Protein AF-A0A7L6A520-F1 (afdb_monomer)

Nearest PDB structures (foldseek):
  4u4h-assembly1_A  TM=3.288E-01  e=3.093E+00  Human alphaherpesvirus 1 strain 17
  5f98-assembly1_I  TM=3.271E-01  e=8.047E+00  Homo sapiens

Mean predicted aligned error: 8.66 Å

Radius of gyration: 13.11 Å; Cα contacts (8 Å, |Δi|>4): 142; chains: 1; bounding box: 36×20×43 Å

Sequence (76 aa):
MAEKLILPTEARVCATCSYWDGERQVDTEMKLVVVAMNCQGECLVQAASKHGITDVRGECDCMWEDLEPDDAVMAK

Solvent-accessible surface area (backbone atoms only — not comparable to full-atom values): 4674 Å² total; per-residue (Å²): 133,83,59,68,40,80,39,54,45,84,48,66,20,36,64,41,24,81,53,38,73,38,76,65,46,75,41,78,90,80,44,31,33,37,30,45,71,87,33,64,19,41,29,67,78,75,76,40,83,39,47,37,81,41,49,38,87,85,76,45,92,57,83,79,49,80,74,68,73,83,73,74,76,84,80,126

Secondary structure (DSSP, 8-state):
-PPEEEEETTS-BGGG-TTB-S-EEEETTTTEEEEETT-EEEETTTTEEEETT-BTTTS-----------------

Structure (mmCIF, N/CA/C/O backbone):
data_AF-A0A7L6A520-F1
#
_entry.id   AF-A0A7L6A520-F1
#
loop_
_atom_site.group_PDB
_atom_site.id
_atom_site.type_symbol
_atom_site.label_atom_id
_atom_site.label_alt_id
_atom_site.label_comp_id
_atom_site.label_asym_id
_atom_site.label_entity_id
_atom_site.label_seq_id
_atom_site.pdbx_PDB_ins_code
_atom_site.Cartn_x
_atom_site.Cartn_y
_atom_site.Cartn_z
_atom_site.occupancy
_atom_site.B_iso_or_equiv
_atom_site.auth_seq_id
_atom_site.auth_comp_id
_atom_site.auth_asym_id
_atom_site.auth_atom_id
_atom_site.pdbx_PDB_model_num
ATOM 1 N N . MET A 1 1 ? -23.283 1.667 -5.796 1.00 49.03 1 MET A N 1
ATOM 2 C CA . MET A 1 1 ? -22.647 1.262 -4.526 1.00 49.03 1 MET A CA 1
ATOM 3 C C . MET A 1 1 ? -21.329 0.624 -4.911 1.00 49.03 1 MET A C 1
ATOM 5 O O . MET A 1 1 ? -21.368 -0.398 -5.574 1.00 49.03 1 MET A O 1
ATOM 9 N N . ALA A 1 2 ? -20.196 1.277 -4.652 1.00 58.47 2 ALA A N 1
ATOM 10 C CA . ALA A 1 2 ? -18.901 0.653 -4.901 1.00 58.47 2 ALA A CA 1
ATOM 11 C C . ALA A 1 2 ? -18.637 -0.333 -3.762 1.00 58.47 2 ALA A C 1
ATOM 13 O O . ALA A 1 2 ? -18.652 0.061 -2.595 1.00 58.47 2 ALA A O 1
ATOM 14 N N . GLU A 1 3 ? -18.472 -1.606 -4.099 1.00 77.31 3 GLU A N 1
ATOM 15 C CA . GLU A 1 3 ? -18.106 -2.646 -3.146 1.00 77.31 3 GLU A CA 1
ATOM 16 C C . GLU A 1 3 ? -16.703 -2.324 -2.621 1.00 77.31 3 GLU A C 1
ATOM 18 O O . GLU A 1 3 ? -15.747 -2.208 -3.393 1.00 77.31 3 GLU A O 1
ATOM 23 N N . LYS A 1 4 ? -16.600 -2.068 -1.314 1.00 83.50 4 LYS A N 1
ATOM 24 C CA . LYS A 1 4 ? -15.335 -1.751 -0.649 1.00 83.50 4 LYS A CA 1
ATOM 25 C C . LYS A 1 4 ? -14.756 -3.032 -0.070 1.00 83.50 4 LYS A C 1
ATOM 27 O O . LYS A 1 4 ? -15.461 -3.777 0.607 1.00 83.50 4 L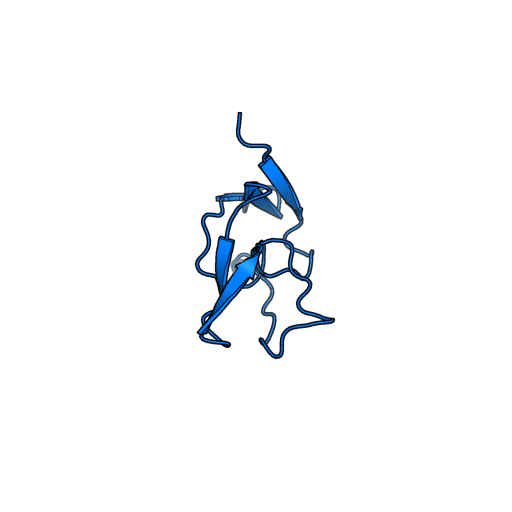YS A O 1
ATOM 32 N N . LEU A 1 5 ? -13.480 -3.261 -0.330 1.00 84.69 5 LEU A N 1
ATOM 33 C CA . LEU A 1 5 ? -12.694 -4.340 0.238 1.00 84.69 5 LEU A CA 1
ATOM 34 C C . LEU A 1 5 ? -11.905 -3.796 1.429 1.00 84.69 5 LEU A C 1
ATOM 36 O O . LEU A 1 5 ? -11.294 -2.733 1.331 1.00 84.69 5 LEU A O 1
ATOM 40 N N . ILE A 1 6 ? -11.921 -4.530 2.538 1.00 86.31 6 ILE A N 1
ATOM 41 C CA . ILE A 1 6 ? -11.143 -4.221 3.739 1.00 86.31 6 ILE A CA 1
ATOM 42 C C . ILE A 1 6 ? -10.046 -5.276 3.831 1.00 86.31 6 ILE A C 1
ATOM 44 O O . ILE A 1 6 ? -10.334 -6.468 3.933 1.00 86.31 6 ILE A O 1
ATOM 48 N N . LEU A 1 7 ? -8.797 -4.837 3.754 1.00 83.25 7 LEU A N 1
ATOM 49 C CA . LEU A 1 7 ? -7.607 -5.678 3.776 1.00 83.25 7 LEU A CA 1
ATOM 50 C C . LEU A 1 7 ? -6.801 -5.361 5.037 1.00 83.25 7 LEU A C 1
ATOM 52 O O . LEU A 1 7 ? -6.661 -4.191 5.373 1.00 83.25 7 LEU A O 1
ATOM 56 N N . PRO A 1 8 ? -6.242 -6.350 5.742 1.00 84.19 8 PRO A N 1
ATOM 57 C CA . PRO A 1 8 ? -5.260 -6.070 6.783 1.00 84.19 8 PRO A CA 1
ATOM 58 C C . PRO A 1 8 ? -3.982 -5.502 6.159 1.00 84.19 8 PRO A C 1
ATOM 60 O O . PRO A 1 8 ? -3.609 -5.903 5.057 1.00 84.19 8 PRO A O 1
ATOM 63 N N . THR A 1 9 ? -3.284 -4.606 6.858 1.00 80.38 9 THR A N 1
ATOM 64 C CA . THR A 1 9 ? -2.010 -4.041 6.366 1.00 80.38 9 THR A CA 1
ATOM 65 C C . THR A 1 9 ? -0.926 -5.106 6.165 1.00 80.38 9 THR A C 1
ATOM 67 O O . THR A 1 9 ? -0.059 -4.925 5.321 1.00 80.38 9 THR A O 1
ATOM 70 N N . GLU A 1 10 ? -1.029 -6.254 6.847 1.00 79.94 10 GLU A N 1
ATOM 71 C CA . GLU A 1 10 ? -0.143 -7.420 6.674 1.00 79.94 10 GLU A CA 1
ATOM 72 C C . GLU A 1 10 ? -0.384 -8.180 5.348 1.00 79.94 10 GLU A C 1
ATOM 74 O O . GLU A 1 10 ? 0.450 -8.981 4.910 1.00 79.94 10 GLU A O 1
ATOM 79 N N . ALA A 1 11 ? -1.525 -7.962 4.676 1.00 82.31 11 ALA A N 1
ATOM 80 C CA . ALA A 1 11 ? -1.786 -8.581 3.380 1.00 82.31 11 ALA A CA 1
ATOM 81 C C . ALA A 1 11 ? -0.760 -8.075 2.366 1.00 82.31 11 ALA A C 1
ATOM 83 O O . ALA A 1 11 ? -0.609 -6.875 2.193 1.00 82.31 11 ALA A O 1
ATOM 84 N N . ARG A 1 12 ? -0.068 -8.964 1.654 1.00 79.44 12 ARG A N 1
ATOM 85 C CA . ARG A 1 12 ? 0.990 -8.583 0.703 1.00 79.44 12 ARG A CA 1
ATOM 86 C C . ARG A 1 12 ? 0.428 -8.352 -0.700 1.00 79.44 12 ARG A C 1
ATOM 88 O O . ARG A 1 12 ? 0.639 -9.155 -1.606 1.00 79.44 12 ARG A O 1
ATOM 95 N N . VAL A 1 13 ? -0.314 -7.264 -0.870 1.00 84.88 13 VAL A N 1
ATOM 96 C CA . VAL A 1 13 ? -0.950 -6.886 -2.143 1.00 84.88 13 VAL A CA 1
ATOM 97 C C . VAL A 1 13 ? -0.576 -5.459 -2.539 1.00 84.88 13 VAL A C 1
ATOM 99 O O . VAL A 1 13 ? -0.086 -4.689 -1.719 1.00 84.88 13 VAL A O 1
ATOM 102 N N . CYS A 1 14 ? -0.805 -5.061 -3.792 1.00 85.38 14 CYS A N 1
ATOM 103 C CA . CYS A 1 14 ? -0.491 -3.697 -4.230 1.00 85.38 14 CYS A CA 1
ATOM 104 C C . CYS A 1 14 ? -1.183 -2.620 -3.371 1.00 85.38 14 CYS A C 1
ATOM 106 O O . CYS A 1 14 ? -0.557 -1.620 -3.052 1.00 85.38 14 CYS A O 1
ATOM 108 N N . ALA A 1 15 ? -2.417 -2.836 -2.904 1.00 85.62 15 ALA A N 1
ATOM 109 C CA . ALA A 1 15 ? -3.129 -1.877 -2.055 1.00 85.62 15 ALA A CA 1
ATOM 110 C C . ALA A 1 15 ? -2.414 -1.564 -0.734 1.00 85.62 15 ALA A C 1
ATOM 112 O O . ALA A 1 15 ? -2.537 -0.449 -0.235 1.00 85.62 15 ALA A O 1
ATOM 113 N N . THR A 1 16 ? -1.654 -2.508 -0.180 1.00 85.00 16 THR A N 1
ATOM 114 C CA . THR A 1 16 ? -0.860 -2.325 1.047 1.00 85.00 16 THR A CA 1
ATOM 115 C C . THR A 1 16 ? 0.596 -1.961 0.751 1.00 85.00 16 THR A C 1
ATOM 117 O O . THR A 1 16 ? 1.371 -1.739 1.670 1.00 85.00 16 THR A O 1
ATOM 120 N N . CYS A 1 17 ? 0.980 -1.885 -0.524 1.00 82.75 17 CYS A N 1
ATOM 121 C CA . CYS A 1 17 ? 2.337 -1.574 -0.948 1.00 82.75 17 CYS A CA 1
ATOM 122 C C . CYS A 1 17 ? 2.562 -0.056 -0.974 1.00 82.75 17 CYS A C 1
ATOM 124 O O . CYS A 1 17 ? 1.800 0.675 -1.613 1.00 82.75 17 CYS A O 1
ATOM 126 N N . SER A 1 18 ? 3.635 0.433 -0.351 1.00 81.19 18 SER A N 1
ATOM 127 C CA . SER A 1 18 ? 4.007 1.861 -0.370 1.00 81.19 18 SER A CA 1
ATOM 128 C C . SER A 1 18 ? 4.187 2.431 -1.781 1.00 81.19 18 SER A C 1
ATOM 130 O O . SER A 1 18 ? 3.980 3.619 -1.997 1.00 81.19 18 SER A O 1
ATOM 132 N N . TYR A 1 19 ? 4.492 1.578 -2.759 1.00 80.19 19 TYR A N 1
ATOM 133 C CA . TYR A 1 19 ? 4.728 1.956 -4.152 1.00 80.19 19 TYR A CA 1
ATOM 134 C C . TYR A 1 19 ? 3.470 2.002 -5.032 1.00 80.19 19 TYR A C 1
ATOM 136 O O . TYR A 1 19 ? 3.583 2.161 -6.248 1.00 80.19 19 TYR A O 1
ATOM 144 N N . TRP A 1 20 ? 2.283 1.794 -4.464 1.00 86.12 20 TRP A N 1
ATOM 145 C CA . TRP A 1 20 ? 1.027 1.832 -5.209 1.00 86.12 20 TRP A CA 1
ATOM 146 C C . TRP A 1 20 ? 0.289 3.147 -4.966 1.00 86.12 20 TRP A C 1
ATOM 148 O O . TRP A 1 20 ? -0.035 3.474 -3.825 1.00 86.12 20 TRP A O 1
ATOM 158 N N . ASP A 1 21 ? -0.002 3.859 -6.054 1.00 85.50 21 ASP A N 1
ATOM 159 C CA . ASP A 1 21 ? -0.609 5.201 -6.054 1.00 85.50 21 ASP A CA 1
ATOM 160 C C . ASP A 1 21 ? -2.146 5.173 -6.218 1.00 85.50 21 ASP A C 1
ATOM 162 O O . ASP A 1 21 ? -2.783 6.153 -6.587 1.00 85.50 21 ASP A O 1
ATOM 166 N N . GLY A 1 22 ? -2.779 4.017 -6.005 1.00 86.06 22 GLY A N 1
ATOM 167 C CA . GLY A 1 22 ? -4.231 3.891 -6.142 1.00 86.06 22 GLY A CA 1
ATOM 168 C C . GLY A 1 22 ? -5.018 4.507 -4.981 1.00 86.06 22 GLY A C 1
ATOM 169 O O . GLY A 1 22 ? -4.503 4.710 -3.880 1.00 86.06 22 GLY A O 1
ATOM 170 N N . GLU A 1 23 ? -6.310 4.759 -5.213 1.00 84.44 23 GLU A N 1
ATOM 171 C CA . GLU A 1 23 ? -7.210 5.319 -4.200 1.00 84.44 23 GLU A CA 1
ATOM 172 C C . GLU A 1 23 ? -7.457 4.301 -3.071 1.00 84.44 23 GLU A C 1
ATOM 174 O O . GLU A 1 23 ? -8.233 3.348 -3.203 1.00 84.44 23 GLU A O 1
ATOM 179 N N . ARG A 1 24 ? -6.776 4.513 -1.939 1.00 85.38 24 ARG A N 1
ATOM 180 C CA . ARG A 1 24 ? -6.924 3.732 -0.707 1.00 85.38 24 ARG A CA 1
ATOM 181 C C . ARG A 1 24 ? -7.146 4.620 0.497 1.00 85.38 24 ARG A C 1
ATOM 183 O O . ARG A 1 24 ? -6.597 5.713 0.600 1.00 85.38 24 ARG A O 1
ATOM 190 N N . GLN A 1 25 ? -7.883 4.084 1.451 1.00 85.69 25 GLN A N 1
ATOM 191 C CA . GLN A 1 25 ? -7.975 4.623 2.793 1.00 85.69 25 GLN A CA 1
ATOM 192 C C . GLN A 1 25 ? -7.183 3.705 3.722 1.00 85.69 25 GLN A C 1
ATOM 194 O O . GLN A 1 25 ? -7.389 2.495 3.705 1.00 85.69 25 GLN A O 1
ATOM 199 N N . VAL A 1 26 ? -6.266 4.257 4.508 1.00 83.88 26 VAL A N 1
ATOM 200 C CA . VAL A 1 26 ? -5.491 3.489 5.488 1.00 83.88 26 VAL A CA 1
ATOM 201 C C . VAL A 1 26 ? -5.980 3.867 6.879 1.00 83.88 26 VAL A C 1
ATOM 203 O O . VAL A 1 26 ? -5.866 5.019 7.291 1.00 83.88 26 VAL A O 1
ATOM 206 N N . ASP A 1 27 ? -6.520 2.890 7.592 1.00 84.50 27 ASP A N 1
ATOM 207 C CA . ASP A 1 27 ? -6.907 2.978 8.992 1.00 84.50 27 ASP A CA 1
ATOM 208 C C . ASP A 1 27 ? -5.729 2.507 9.849 1.00 84.50 27 ASP A C 1
ATOM 210 O O . ASP A 1 27 ? -5.515 1.311 10.058 1.00 84.50 27 ASP A O 1
ATOM 214 N N . THR A 1 28 ? -4.943 3.462 10.341 1.00 77.31 28 THR A N 1
ATOM 215 C CA . THR A 1 28 ? -3.755 3.200 11.169 1.00 77.31 28 THR A CA 1
ATOM 216 C C . THR A 1 28 ? -4.105 2.689 12.567 1.00 77.31 28 THR A C 1
ATOM 218 O O . THR A 1 28 ? -3.330 1.935 13.147 1.00 77.31 28 THR A O 1
ATOM 221 N N . GLU A 1 29 ? -5.287 3.033 13.089 1.00 81.50 29 GLU A N 1
ATOM 222 C CA . GLU A 1 29 ? -5.771 2.567 14.396 1.00 81.50 29 GLU A CA 1
ATOM 223 C C . GLU A 1 29 ? -6.079 1.062 14.386 1.00 81.50 29 GLU A C 1
ATOM 225 O O . GLU A 1 29 ? -5.670 0.328 15.285 1.00 81.50 29 GLU A O 1
ATOM 230 N N . MET A 1 30 ? -6.759 0.585 13.339 1.00 80.19 30 MET A N 1
ATOM 231 C CA . MET A 1 30 ? -7.120 -0.829 13.184 1.00 80.19 30 MET A CA 1
ATOM 232 C C . MET A 1 30 ? -6.128 -1.628 12.327 1.00 80.19 30 MET A C 1
ATOM 234 O O . MET A 1 30 ? -6.288 -2.841 12.204 1.00 80.19 30 MET A O 1
ATOM 238 N N . LYS A 1 31 ? -5.106 -0.977 11.754 1.00 81.56 31 LYS A N 1
ATOM 239 C CA . LYS A 1 31 ? -4.142 -1.573 10.811 1.00 81.56 31 LYS A CA 1
ATOM 240 C C . LYS A 1 31 ? -4.829 -2.206 9.593 1.00 81.56 31 LYS A C 1
ATOM 242 O O . LYS A 1 31 ? -4.551 -3.343 9.209 1.00 81.56 31 LYS A O 1
ATOM 247 N N . LEU A 1 32 ? -5.760 -1.469 8.989 1.00 85.88 32 LEU A N 1
ATOM 248 C CA . LEU A 1 32 ? -6.542 -1.916 7.834 1.00 85.88 32 LEU A CA 1
ATOM 249 C C . LEU A 1 32 ? -6.376 -0.952 6.658 1.00 85.88 32 LEU A C 1
ATOM 251 O O . LEU A 1 32 ? -6.243 0.253 6.832 1.00 85.88 32 LEU A O 1
ATOM 255 N N . VAL A 1 33 ? -6.435 -1.480 5.444 1.00 85.62 33 VAL A N 1
ATOM 256 C CA . VAL A 1 33 ? -6.497 -0.730 4.194 1.00 85.62 33 VAL A CA 1
ATOM 257 C C . VAL A 1 33 ? -7.847 -0.995 3.544 1.00 85.62 33 VAL A C 1
ATOM 259 O O . VAL A 1 33 ? -8.203 -2.137 3.255 1.00 85.62 33 VAL A O 1
ATOM 262 N N . VAL A 1 34 ? -8.606 0.064 3.299 1.00 87.38 34 VAL A N 1
ATOM 263 C CA . VAL A 1 34 ? -9.889 0.015 2.606 1.00 87.38 34 VAL A CA 1
ATOM 264 C C . VAL A 1 34 ? -9.704 0.532 1.186 1.00 87.38 34 VAL A C 1
ATOM 266 O O . VAL A 1 34 ? -9.322 1.681 0.974 1.00 87.38 34 VAL A O 1
ATOM 269 N N . VAL A 1 35 ? -10.006 -0.308 0.201 1.00 87.06 35 VAL A N 1
ATOM 270 C CA . VAL A 1 35 ? -9.960 0.032 -1.230 1.00 87.06 35 VAL A CA 1
ATOM 271 C C . VAL A 1 35 ? -11.271 -0.334 -1.899 1.00 87.06 35 VAL A C 1
ATOM 273 O O . VAL A 1 35 ? -11.987 -1.222 -1.441 1.00 87.06 35 VAL A O 1
ATOM 276 N N . ALA A 1 36 ? -11.614 0.319 -3.006 1.00 87.00 36 ALA A N 1
ATOM 277 C CA . ALA A 1 36 ? -12.702 -0.187 -3.836 1.00 87.00 36 ALA A CA 1
ATOM 278 C C . ALA A 1 36 ? -12.267 -1.494 -4.525 1.00 87.00 36 ALA A C 1
ATOM 280 O O . ALA A 1 36 ? -11.126 -1.624 -4.964 1.00 87.00 36 ALA A O 1
ATOM 281 N N . MET A 1 37 ? -13.178 -2.459 -4.652 1.00 79.69 37 MET A N 1
ATOM 282 C CA . MET A 1 37 ? -12.880 -3.764 -5.256 1.00 79.69 37 MET A CA 1
ATOM 283 C C . MET A 1 37 ? -12.395 -3.649 -6.711 1.00 79.69 37 MET A C 1
ATOM 285 O O . MET A 1 37 ? -11.523 -4.405 -7.123 1.00 79.69 37 MET A O 1
ATOM 289 N N . ASN A 1 38 ? -12.893 -2.650 -7.447 1.00 78.56 38 ASN A N 1
ATOM 290 C CA . ASN A 1 38 ? -12.478 -2.327 -8.816 1.00 78.56 38 ASN A CA 1
ATOM 291 C C . ASN A 1 38 ? -11.470 -1.159 -8.873 1.00 78.56 38 ASN A C 1
ATOM 293 O O . ASN A 1 38 ? -11.418 -0.434 -9.867 1.00 78.56 38 ASN A O 1
ATOM 297 N N . CYS A 1 39 ? -10.734 -0.902 -7.786 1.00 81.44 39 CYS A N 1
ATOM 298 C CA . CYS A 1 39 ? -9.761 0.186 -7.742 1.00 81.44 39 CYS A CA 1
ATOM 299 C C . CYS A 1 39 ? -8.480 -0.201 -8.488 1.00 81.44 39 CYS A C 1
ATOM 301 O O . CYS A 1 39 ? -7.759 -1.126 -8.097 1.00 81.44 39 CYS A O 1
ATOM 303 N N . GLN A 1 40 ? -8.184 0.539 -9.550 1.00 84.69 40 GLN A N 1
ATOM 304 C CA . GLN A 1 40 ? -6.934 0.432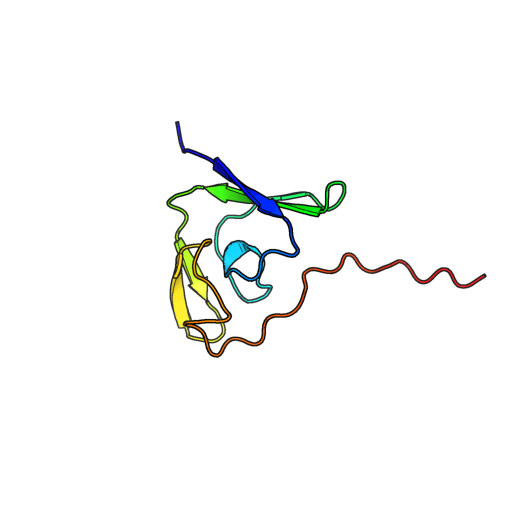 -10.286 1.00 84.69 40 GLN A CA 1
ATOM 305 C C . GLN A 1 40 ? -6.003 1.555 -9.838 1.00 84.69 40 GLN A C 1
ATOM 307 O O . GLN A 1 40 ? -6.414 2.708 -9.749 1.00 84.69 40 GLN A O 1
ATOM 312 N N . GLY A 1 41 ? -4.753 1.205 -9.564 1.00 86.50 41 GLY A N 1
ATOM 313 C CA . GLY A 1 41 ? -3.697 2.165 -9.266 1.00 86.50 41 GLY A CA 1
ATOM 314 C C . GLY A 1 41 ? -2.462 1.851 -10.087 1.00 86.50 41 GLY A C 1
ATOM 315 O O . GLY A 1 41 ? -2.348 0.778 -10.682 1.00 86.50 41 GLY A O 1
ATOM 316 N N . GLU A 1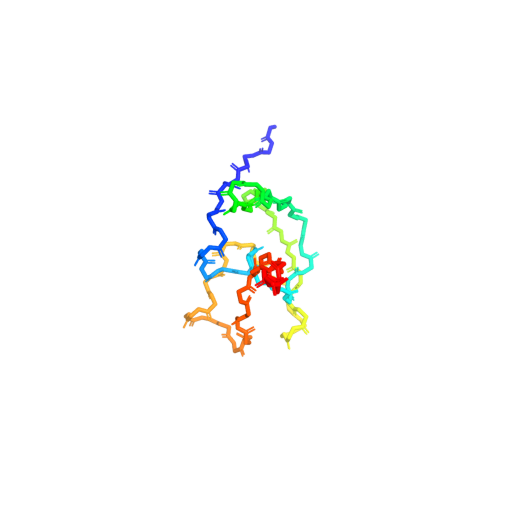 42 ? -1.528 2.784 -10.134 1.00 86.81 42 GLU A N 1
ATOM 317 C CA . GLU A 1 42 ? -0.245 2.560 -10.782 1.00 86.81 42 GLU A CA 1
ATOM 318 C C . GLU A 1 42 ? 0.769 2.032 -9.766 1.00 86.81 42 GLU A C 1
ATOM 320 O O . GLU A 1 42 ? 0.871 2.530 -8.645 1.00 86.81 42 GLU A O 1
ATOM 325 N N . CYS A 1 43 ? 1.508 0.989 -10.145 1.00 86.06 43 CYS A N 1
ATOM 326 C CA . CYS A 1 43 ? 2.693 0.577 -9.411 1.00 86.06 43 CYS A CA 1
ATOM 327 C C . CYS A 1 43 ? 3.871 1.425 -9.886 1.00 86.06 43 CYS A C 1
ATOM 329 O O . CYS A 1 43 ? 4.330 1.261 -11.016 1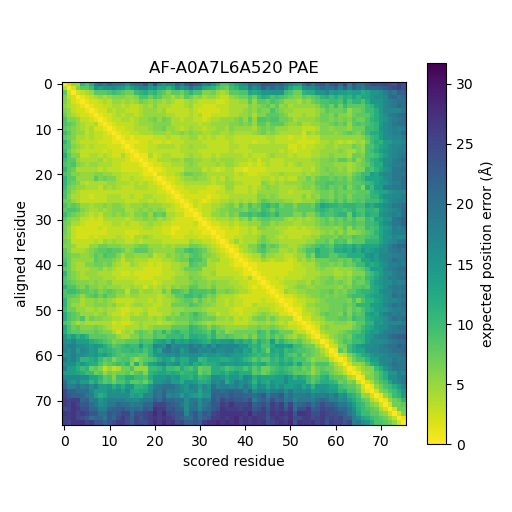.00 86.06 43 CYS A O 1
ATOM 331 N N . LEU A 1 44 ? 4.393 2.276 -9.006 1.00 82.19 44 LEU A N 1
ATOM 332 C CA . LEU A 1 44 ? 5.497 3.186 -9.310 1.00 82.19 44 LEU A CA 1
ATOM 333 C C . LEU A 1 44 ? 6.802 2.446 -9.655 1.00 82.19 44 LEU A C 1
ATOM 335 O O . LEU A 1 44 ? 7.619 2.970 -10.403 1.00 82.19 44 LEU A O 1
ATOM 339 N N . VAL A 1 45 ? 6.992 1.213 -9.164 1.00 82.81 45 VAL A N 1
ATOM 340 C CA . VAL A 1 45 ? 8.188 0.401 -9.475 1.00 82.81 45 VAL A CA 1
ATOM 341 C C . VAL A 1 45 ? 8.148 -0.148 -10.900 1.00 82.81 45 VAL A C 1
ATOM 343 O O . VAL A 1 45 ? 9.155 -0.146 -11.599 1.00 82.81 45 VAL A O 1
ATOM 346 N N . GLN A 1 46 ? 6.985 -0.633 -11.337 1.00 80.31 46 GLN A N 1
ATOM 347 C CA . GLN A 1 46 ? 6.828 -1.241 -12.662 1.00 80.31 46 GLN A CA 1
ATOM 348 C C . GLN A 1 46 ? 6.308 -0.254 -13.716 1.00 80.31 46 GLN A C 1
ATOM 350 O O . GLN A 1 46 ? 6.215 -0.632 -14.882 1.00 80.31 46 GLN A O 1
ATOM 355 N N . ALA A 1 47 ? 5.949 0.973 -13.311 1.00 83.06 47 ALA A N 1
ATOM 356 C CA . ALA A 1 47 ? 5.247 1.963 -14.130 1.00 83.06 47 ALA A CA 1
ATOM 357 C C . ALA A 1 47 ? 4.058 1.336 -14.886 1.00 83.06 47 ALA A C 1
ATOM 359 O O . ALA A 1 47 ? 3.893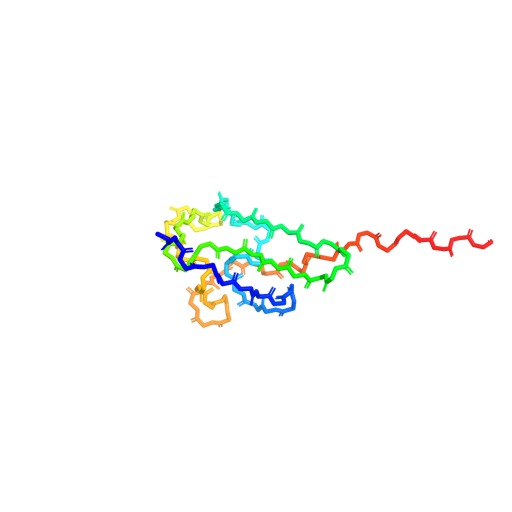 1.503 -16.095 1.00 83.06 47 ALA A O 1
ATOM 360 N N . ALA A 1 48 ? 3.279 0.517 -14.172 1.00 83.44 48 ALA A N 1
ATOM 361 C CA . ALA A 1 48 ? 2.215 -0.296 -14.746 1.00 83.44 48 ALA A CA 1
ATOM 362 C C . ALA A 1 48 ? 0.941 -0.206 -13.908 1.00 83.44 48 ALA A C 1
ATOM 364 O O . ALA A 1 48 ? 0.981 -0.268 -12.676 1.00 83.44 48 ALA A O 1
ATOM 365 N N . SER A 1 49 ? -0.207 -0.122 -14.580 1.00 83.81 49 SER A N 1
ATOM 366 C CA . SER A 1 49 ? -1.514 -0.144 -13.925 1.00 83.81 49 SER A CA 1
ATOM 367 C C . SER A 1 49 ? -1.817 -1.543 -13.380 1.00 83.81 49 SER A C 1
ATOM 369 O O . SER A 1 49 ? -1.842 -2.527 -14.123 1.00 83.81 49 SER A O 1
ATOM 371 N N . LYS A 1 50 ? -2.059 -1.636 -12.073 1.00 83.62 50 LYS A N 1
ATOM 372 C CA . LYS A 1 50 ? -2.326 -2.878 -11.338 1.00 83.62 50 LYS A CA 1
ATOM 373 C C . LYS A 1 50 ? -3.544 -2.705 -10.426 1.00 83.62 50 LYS A C 1
ATOM 375 O O . LYS A 1 50 ? -3.817 -1.622 -9.906 1.00 83.62 50 LYS A O 1
ATOM 380 N N . HIS A 1 51 ? -4.279 -3.793 -10.206 1.00 84.06 51 HIS A N 1
ATOM 381 C CA . HIS A 1 51 ? -5.380 -3.809 -9.239 1.00 84.06 51 HIS A CA 1
ATOM 382 C C . HIS A 1 51 ? -4.839 -3.764 -7.807 1.00 84.06 51 HIS A C 1
ATOM 384 O O . HIS A 1 51 ? -3.808 -4.379 -7.525 1.00 84.06 51 HIS A O 1
ATOM 390 N N . GLY A 1 52 ? -5.575 -3.139 -6.886 1.00 80.56 52 GLY A N 1
ATOM 391 C CA . GLY A 1 52 ? -5.198 -3.109 -5.466 1.00 80.56 52 GLY A CA 1
ATOM 392 C C . GLY A 1 52 ? -5.069 -4.498 -4.817 1.00 80.56 52 GLY A C 1
ATOM 393 O O . GLY A 1 52 ? -4.288 -4.675 -3.891 1.00 8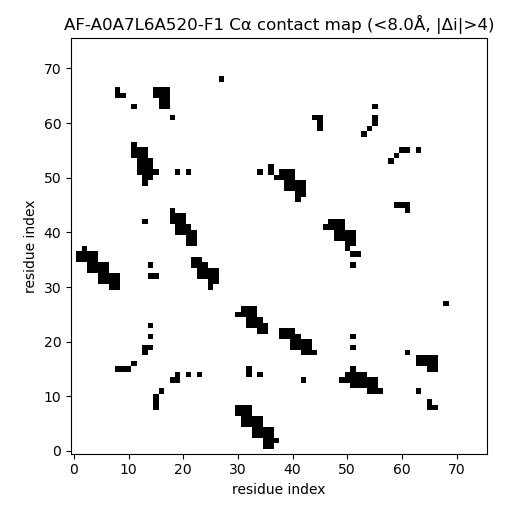0.56 52 GLY A O 1
ATOM 394 N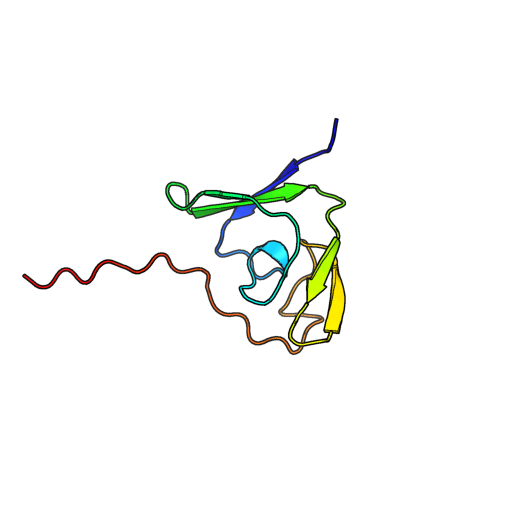 N . ILE A 1 53 ? -5.762 -5.511 -5.338 1.00 81.62 53 ILE A N 1
ATOM 395 C CA . ILE A 1 53 ? -5.708 -6.902 -4.850 1.00 81.62 53 ILE A CA 1
ATOM 396 C C . ILE A 1 53 ? -4.642 -7.771 -5.540 1.00 81.62 53 ILE A C 1
ATOM 398 O O . ILE A 1 53 ? -4.624 -8.982 -5.341 1.00 81.62 53 ILE A O 1
ATOM 402 N N . THR A 1 54 ? -3.779 -7.187 -6.376 1.00 82.12 54 THR A N 1
ATOM 403 C CA . THR A 1 54 ? -2.705 -7.942 -7.043 1.00 82.12 54 THR A CA 1
ATOM 404 C C . THR A 1 54 ? -1.687 -8.401 -6.003 1.00 82.12 54 THR A C 1
ATOM 406 O O . THR A 1 54 ? -1.153 -7.570 -5.267 1.00 82.12 54 THR A O 1
ATOM 409 N N . ASP A 1 55 ? -1.421 -9.706 -5.943 1.00 79.00 55 ASP A N 1
ATOM 410 C CA . ASP A 1 55 ? -0.445 -10.292 -5.024 1.00 79.00 55 ASP A CA 1
ATOM 411 C C . ASP A 1 55 ? 0.989 -9.937 -5.446 1.00 79.00 55 ASP A C 1
ATOM 413 O O . ASP A 1 55 ? 1.406 -10.170 -6.584 1.00 79.00 55 ASP A O 1
ATOM 417 N N . VAL A 1 56 ? 1.759 -9.372 -4.514 1.00 73.81 56 VAL A N 1
ATOM 418 C CA . VAL A 1 56 ? 3.144 -8.942 -4.778 1.00 73.81 56 VAL A CA 1
ATOM 419 C C . VAL A 1 56 ? 4.155 -10.085 -4.669 1.00 73.81 56 VAL A C 1
ATOM 421 O O . VAL A 1 56 ? 5.297 -9.918 -5.072 1.00 73.81 56 VAL A O 1
ATOM 424 N N . ARG A 1 57 ? 3.772 -11.250 -4.125 1.00 68.50 57 ARG A N 1
ATOM 425 C CA . ARG A 1 57 ? 4.660 -12.415 -3.957 1.00 68.50 57 ARG A CA 1
ATOM 426 C C . ARG A 1 57 ? 4.719 -13.264 -5.228 1.00 68.50 57 ARG A C 1
ATOM 428 O O . ARG A 1 57 ? 5.707 -13.962 -5.435 1.00 68.50 57 ARG A O 1
ATOM 435 N N . GLY A 1 58 ? 3.655 -13.246 -6.032 1.00 62.66 58 GLY A N 1
ATOM 436 C CA . GLY A 1 58 ? 3.517 -14.058 -7.241 1.00 62.66 58 GLY A CA 1
ATOM 437 C C . GLY A 1 58 ? 3.810 -13.337 -8.560 1.00 62.66 58 GLY A C 1
ATOM 438 O O . GLY A 1 58 ? 4.269 -13.988 -9.494 1.00 62.66 58 GLY A O 1
ATOM 439 N N . GLU A 1 59 ? 3.550 -12.027 -8.662 1.00 60.16 59 GLU A N 1
ATOM 440 C CA . GLU A 1 59 ? 3.504 -11.331 -9.966 1.00 60.16 59 GLU A CA 1
ATOM 441 C C . GLU A 1 59 ? 4.318 -10.032 -10.081 1.00 60.16 59 GLU A C 1
ATOM 443 O O . GLU A 1 59 ? 4.477 -9.521 -11.195 1.00 60.16 59 GLU A O 1
ATOM 448 N N . CYS A 1 60 ? 4.835 -9.478 -8.983 1.00 60.84 60 CYS A N 1
ATOM 449 C CA . CYS A 1 60 ? 5.514 -8.182 -9.007 1.00 60.84 60 CYS A CA 1
ATOM 450 C C . CYS A 1 60 ? 6.943 -8.284 -8.461 1.00 60.84 60 CYS A C 1
ATOM 452 O O . CYS A 1 60 ? 7.169 -8.837 -7.394 1.00 60.84 60 CYS A O 1
ATOM 454 N N . ASP A 1 61 ? 7.898 -7.675 -9.167 1.00 64.38 61 ASP A N 1
ATOM 455 C CA . ASP A 1 61 ? 9.283 -7.488 -8.691 1.00 64.38 61 ASP A CA 1
ATOM 456 C C . ASP A 1 61 ? 9.393 -6.322 -7.682 1.00 64.38 61 ASP A C 1
ATOM 458 O O . ASP A 1 61 ? 10.473 -5.967 -7.223 1.00 64.38 61 ASP A O 1
ATOM 462 N N . CYS A 1 62 ? 8.269 -5.676 -7.339 1.00 64.38 62 CYS A N 1
ATOM 463 C CA . CYS A 1 62 ? 8.273 -4.561 -6.402 1.00 64.38 62 CYS A CA 1
ATOM 464 C C . CYS A 1 62 ? 8.687 -5.030 -5.001 1.00 64.38 62 CYS A C 1
ATOM 466 O O . CYS A 1 62 ? 8.112 -5.969 -4.448 1.00 64.38 62 CYS A O 1
ATOM 468 N N . MET A 1 63 ? 9.657 -4.331 -4.410 1.00 64.62 63 MET A N 1
ATOM 469 C CA . MET A 1 63 ? 10.038 -4.507 -3.012 1.00 64.62 63 MET A CA 1
ATOM 470 C C . MET A 1 63 ? 8.834 -4.137 -2.145 1.00 64.62 63 MET A C 1
ATOM 472 O O . MET A 1 63 ? 8.408 -2.988 -2.114 1.00 64.62 63 MET A O 1
ATOM 476 N N . TRP A 1 64 ? 8.221 -5.128 -1.504 1.00 71.19 64 TRP A N 1
ATOM 477 C CA . TRP A 1 64 ? 7.147 -4.865 -0.557 1.00 71.19 64 TRP A CA 1
ATOM 478 C C . TRP A 1 64 ? 7.773 -4.363 0.741 1.00 71.19 64 TRP A C 1
ATOM 480 O O . TRP A 1 64 ? 8.512 -5.099 1.397 1.00 71.19 64 TRP A O 1
ATOM 490 N N . GLU A 1 65 ? 7.486 -3.114 1.081 1.00 64.69 65 GLU A N 1
ATOM 491 C CA . GLU A 1 65 ? 7.760 -2.555 2.399 1.00 64.69 65 GLU A CA 1
ATOM 492 C C . GLU A 1 65 ? 6.455 -2.526 3.182 1.00 64.69 65 GLU A C 1
ATOM 494 O O . GLU A 1 65 ? 5.420 -2.106 2.653 1.00 64.69 65 GLU A O 1
ATOM 499 N N . ASP A 1 66 ? 6.515 -3.032 4.413 1.00 63.66 66 ASP A N 1
ATOM 500 C CA . ASP A 1 66 ? 5.382 -3.023 5.325 1.00 63.66 66 ASP A CA 1
ATOM 501 C C . ASP A 1 66 ? 4.992 -1.571 5.605 1.00 63.66 66 ASP A C 1
ATOM 503 O O . ASP A 1 66 ? 5.846 -0.696 5.788 1.00 63.66 66 ASP A O 1
ATOM 507 N N . LEU A 1 67 ? 3.689 -1.309 5.608 1.00 63.62 67 LEU A N 1
ATOM 508 C CA . LEU A 1 67 ? 3.144 -0.022 6.002 1.00 63.62 67 LEU A CA 1
ATOM 509 C C . LEU A 1 67 ? 3.142 0.045 7.540 1.00 63.62 67 LEU A C 1
ATOM 511 O O . LEU A 1 67 ? 2.085 0.149 8.166 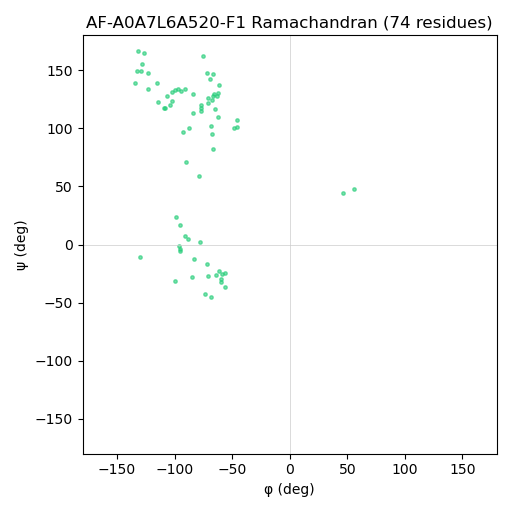1.00 63.62 67 LEU A O 1
ATOM 515 N N . GLU A 1 68 ? 4.320 -0.083 8.158 1.00 56.03 68 GLU A N 1
ATOM 516 C CA . GLU A 1 68 ? 4.442 -0.012 9.609 1.00 56.03 68 GLU A CA 1
ATOM 517 C C . GLU A 1 68 ? 4.092 1.419 10.044 1.00 56.03 68 GLU A C 1
ATOM 519 O O . GLU A 1 68 ? 4.644 2.386 9.504 1.00 56.03 68 GLU A O 1
ATOM 524 N N . PRO A 1 69 ? 3.168 1.613 11.004 1.00 53.25 69 PRO A N 1
ATOM 525 C CA . PRO A 1 69 ? 3.108 2.882 11.703 1.00 53.25 69 PRO A CA 1
ATOM 526 C C . PRO A 1 69 ? 4.437 3.044 12.440 1.00 53.25 69 PRO A C 1
ATOM 528 O O . PRO A 1 69 ? 4.854 2.109 13.121 1.00 53.25 69 PRO A O 1
ATOM 531 N N . ASP A 1 70 ? 5.084 4.204 12.283 1.00 50.16 70 ASP A N 1
ATOM 532 C CA . ASP A 1 70 ? 6.272 4.611 13.040 1.00 50.16 70 ASP A CA 1
ATOM 533 C C . ASP A 1 70 ? 6.011 4.290 14.517 1.00 50.16 70 ASP A C 1
ATOM 535 O O . ASP A 1 70 ? 5.208 4.959 15.177 1.00 50.16 70 ASP A O 1
ATOM 539 N N . ASP A 1 71 ? 6.573 3.177 15.002 1.00 50.56 71 ASP A N 1
ATOM 540 C CA . ASP A 1 71 ? 6.501 2.813 16.407 1.00 50.56 71 ASP A CA 1
ATOM 541 C C . ASP A 1 71 ? 7.338 3.877 17.087 1.00 50.56 71 ASP A C 1
ATOM 543 O O . ASP A 1 71 ? 8.570 3.839 17.058 1.00 50.56 71 ASP A O 1
ATOM 547 N N . ALA A 1 72 ? 6.629 4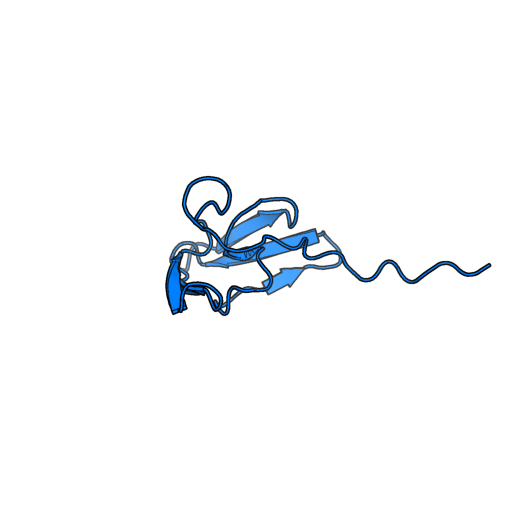.907 17.556 1.00 52.41 72 ALA A N 1
ATOM 548 C CA . ALA A 1 72 ? 7.162 6.026 18.287 1.00 52.41 72 ALA A CA 1
ATOM 549 C C . ALA A 1 72 ? 8.047 5.439 19.371 1.00 52.41 72 ALA A C 1
ATOM 551 O O . ALA A 1 72 ? 7.565 4.939 20.391 1.00 52.41 72 ALA A O 1
ATOM 552 N N . VAL A 1 73 ? 9.344 5.466 19.075 1.00 48.91 73 VAL A N 1
ATOM 553 C CA . VAL A 1 73 ? 10.415 4.915 19.879 1.00 48.91 73 VAL A CA 1
ATOM 554 C C . VAL A 1 73 ? 10.154 5.352 21.305 1.00 48.91 73 VAL A C 1
ATOM 556 O O . VAL A 1 73 ? 10.302 6.525 21.657 1.00 48.91 73 VAL A O 1
ATOM 559 N N . MET A 1 74 ? 9.722 4.395 22.121 1.00 53.69 74 MET A N 1
ATOM 560 C CA . MET A 1 74 ? 9.654 4.547 23.559 1.00 53.69 74 MET A CA 1
ATOM 561 C C . MET A 1 74 ? 11.095 4.667 24.058 1.00 53.69 74 MET A C 1
ATOM 563 O O . MET A 1 74 ? 11.717 3.690 24.472 1.00 53.69 74 MET A O 1
ATOM 567 N N . ALA A 1 75 ? 11.659 5.868 23.975 1.00 47.38 75 ALA A N 1
ATOM 568 C CA . ALA A 1 75 ? 12.889 6.221 24.657 1.00 47.38 75 ALA A CA 1
ATOM 569 C C . ALA A 1 75 ? 12.509 6.718 26.056 1.00 47.38 75 ALA A C 1
ATOM 571 O O . ALA A 1 75 ? 12.000 7.820 26.252 1.00 47.38 75 ALA A O 1
ATOM 572 N N . LYS A 1 76 ? 12.679 5.783 26.982 1.00 42.16 76 LYS A N 1
ATOM 573 C CA . LYS A 1 76 ? 12.429 5.820 28.418 1.00 42.16 76 LYS A CA 1
ATOM 574 C C . LYS A 1 76 ? 13.442 6.679 29.173 1.00 42.16 76 LYS A C 1
ATOM 576 O O . LYS A 1 76 ? 14.604 6.744 28.716 1.00 42.16 76 LYS A O 1
#

Foldseek 3Di:
DFAKDKAALPQQFLQNAPQWPKDWDADLPRRIIIDGQAIWTARNVVRDIDGRRHHCVPDNPDDGDRPDDPPPPPPD

pLDDT: mean 75.74, std 12.43, range [42.16, 87.38]